Protein AF-A0A382M9N0-F1 (afdb_monomer_lite)

Secondary structure (DSSP, 8-state):
--GGGGS-TT-TT-EEEEEE-SSTTPPEEEEEHHHHHTTEEE-TT--EEE--------TTTS----

Structure (mmCIF, N/CA/C/O backbone):
data_AF-A0A382M9N0-F1
#
_entry.id   AF-A0A382M9N0-F1
#
loop_
_atom_site.group_PDB
_atom_site.id
_atom_site.type_symbol
_atom_site.label_atom_id
_atom_site.label_alt_id
_atom_site.label_comp_id
_atom_site.label_asym_id
_atom_site.label_entity_id
_atom_site.label_seq_id
_atom_site.pdbx_PDB_ins_code
_atom_site.Cartn_x
_atom_site.Cartn_y
_atom_site.Cartn_z
_atom_site.occupancy
_atom_site.B_iso_or_equiv
_atom_site.auth_seq_id
_atom_site.auth_comp_id
_atom_site.auth_asym_id
_atom_site.auth_atom_id
_atom_site.pdbx_PDB_model_num
ATOM 1 N N . MET A 1 1 ? -3.080 -14.134 -12.493 1.00 59.97 1 MET A N 1
ATOM 2 C CA . MET A 1 1 ? -3.195 -13.876 -11.042 1.00 59.97 1 MET A CA 1
ATOM 3 C C . MET A 1 1 ? -2.651 -12.482 -10.775 1.00 59.97 1 MET A C 1
ATOM 5 O O . MET A 1 1 ? -1.507 -12.232 -11.134 1.00 59.97 1 MET A O 1
ATOM 9 N N . GLY A 1 2 ? -3.480 -11.557 -10.286 1.00 71.81 2 GLY A N 1
ATOM 10 C CA . GLY A 1 2 ? -3.046 -10.191 -9.965 1.00 71.81 2 GLY A CA 1
ATOM 11 C C . GLY A 1 2 ? -2.289 -10.146 -8.635 1.00 71.81 2 GLY A C 1
ATOM 12 O O . GLY A 1 2 ? -2.458 -11.033 -7.811 1.00 71.81 2 GLY A O 1
ATOM 13 N N . LEU A 1 3 ? -1.479 -9.111 -8.399 1.00 75.69 3 LEU A N 1
ATOM 14 C CA . LEU A 1 3 ? -0.659 -8.973 -7.181 1.00 75.69 3 LEU A CA 1
ATOM 15 C C . LEU A 1 3 ? -1.461 -9.153 -5.875 1.00 75.69 3 LEU A C 1
ATOM 17 O O . LEU A 1 3 ? -0.953 -9.707 -4.908 1.00 75.69 3 LEU A O 1
ATOM 21 N N . LEU A 1 4 ? -2.715 -8.698 -5.857 1.00 79.75 4 LEU A N 1
ATOM 22 C CA . LEU A 1 4 ? -3.565 -8.730 -4.665 1.00 79.75 4 LEU A CA 1
ATOM 23 C C . LEU A 1 4 ? -4.231 -10.086 -4.417 1.00 79.75 4 LEU A C 1
ATOM 25 O O . LEU A 1 4 ? -4.709 -10.313 -3.313 1.00 79.75 4 LEU A O 1
ATOM 29 N N . SER A 1 5 ? -4.220 -11.002 -5.394 1.00 79.56 5 SER A N 1
ATOM 30 C CA . SER A 1 5 ? -4.779 -12.350 -5.220 1.00 79.56 5 SER A CA 1
ATOM 31 C C . SER A 1 5 ? -3.853 -13.288 -4.438 1.00 79.56 5 SER A C 1
ATOM 33 O O . SER A 1 5 ? -4.155 -14.468 -4.304 1.00 79.56 5 SER A O 1
ATOM 35 N N . TRP A 1 6 ? -2.686 -12.805 -4.002 1.00 80.75 6 TRP A N 1
ATOM 36 C CA . TRP A 1 6 ? -1.780 -13.531 -3.106 1.00 80.75 6 TRP A CA 1
ATOM 37 C C . TRP A 1 6 ? -2.109 -13.324 -1.628 1.00 80.75 6 TRP A C 1
ATOM 39 O O . TRP A 1 6 ? -1.624 -14.093 -0.805 1.00 80.75 6 TRP A O 1
ATOM 49 N N . PHE A 1 7 ? -2.922 -12.316 -1.310 1.00 83.00 7 PHE A N 1
ATOM 50 C CA . PHE A 1 7 ? -3.391 -12.050 0.044 1.00 83.00 7 PHE A CA 1
ATOM 51 C C . PHE A 1 7 ? -4.802 -12.597 0.209 1.00 83.00 7 PHE A C 1
ATOM 53 O O . PHE A 1 7 ? -5.637 -12.436 -0.687 1.00 83.00 7 PHE A O 1
ATOM 60 N N . LYS A 1 8 ? -5.071 -13.221 1.353 1.00 86.50 8 LYS A N 1
ATOM 61 C CA . LYS A 1 8 ? -6.428 -13.618 1.736 1.00 86.50 8 LYS A CA 1
ATOM 62 C C . LYS A 1 8 ? -7.271 -12.383 2.044 1.00 86.50 8 LYS A C 1
ATOM 64 O O . LYS A 1 8 ? -6.758 -11.274 2.213 1.00 86.50 8 LYS A O 1
ATOM 69 N N . ASP A 1 9 ? -8.585 -12.550 2.091 1.00 80.75 9 ASP A N 1
ATOM 70 C CA . ASP A 1 9 ? -9.493 -11.425 2.320 1.00 80.75 9 ASP A CA 1
ATOM 71 C C . ASP A 1 9 ? -9.346 -10.826 3.730 1.00 80.75 9 ASP A C 1
ATOM 73 O O . ASP A 1 9 ? -9.539 -9.627 3.891 1.00 80.75 9 ASP A O 1
ATOM 77 N N . ASP A 1 10 ? -8.908 -11.611 4.717 1.00 87.44 10 ASP A N 1
ATOM 78 C CA . ASP A 1 10 ? -8.712 -11.214 6.119 1.00 87.44 10 ASP A CA 1
ATOM 79 C C . ASP A 1 10 ? -7.332 -10.595 6.427 1.00 87.44 10 ASP A C 1
ATOM 81 O O . ASP A 1 10 ? -7.054 -10.200 7.560 1.00 87.44 10 ASP A O 1
ATOM 85 N N . GLU A 1 11 ? -6.465 -10.456 5.423 1.00 88.19 11 GLU A N 1
ATOM 86 C CA . GLU A 1 11 ? -5.073 -10.011 5.582 1.00 88.19 11 GLU A CA 1
ATOM 87 C C . GLU A 1 11 ? -4.868 -8.494 5.395 1.00 88.19 11 GLU A C 1
ATOM 89 O O . GLU A 1 11 ? -3.746 -8.026 5.185 1.00 88.19 11 GLU A O 1
ATOM 94 N N . ASP A 1 12 ? -5.929 -7.693 5.525 1.00 87.38 12 ASP A N 1
ATOM 95 C CA . ASP A 1 12 ? -5.885 -6.241 5.300 1.00 87.38 12 ASP A CA 1
ATOM 96 C C . ASP A 1 12 ? -4.899 -5.500 6.211 1.00 87.38 12 ASP A C 1
ATOM 98 O O . ASP A 1 12 ? -4.385 -4.456 5.822 1.00 87.38 12 ASP A O 1
ATOM 102 N N . SER A 1 13 ? -4.597 -6.036 7.397 1.00 87.06 13 SER A N 1
ATOM 103 C CA . SER A 1 13 ? -3.712 -5.407 8.390 1.00 87.06 13 SER A CA 1
ATOM 104 C C . SER A 1 13 ? -2.212 -5.591 8.120 1.00 87.06 13 SER A C 1
ATOM 106 O O . SER A 1 13 ? -1.388 -4.963 8.790 1.00 87.06 13 SER A O 1
ATOM 108 N N . ILE A 1 14 ? -1.826 -6.425 7.145 1.00 87.12 14 ILE A N 1
ATOM 109 C CA . ILE A 1 14 ? -0.414 -6.686 6.842 1.00 87.12 14 ILE A CA 1
ATOM 110 C C . ILE A 1 14 ? 0.244 -5.415 6.302 1.00 87.12 14 ILE A C 1
ATOM 112 O O . ILE A 1 14 ? -0.150 -4.888 5.263 1.00 87.12 14 ILE A O 1
ATOM 116 N N . VAL A 1 15 ? 1.299 -4.947 6.974 1.00 85.62 15 VAL A N 1
ATOM 117 C CA . VAL A 1 15 ? 2.097 -3.801 6.520 1.00 85.62 15 VAL A CA 1
ATOM 118 C C . VAL A 1 15 ? 3.018 -4.233 5.382 1.00 85.62 15 VAL A C 1
ATOM 120 O O . VAL A 1 15 ? 3.968 -4.985 5.584 1.00 85.62 15 VAL A O 1
ATOM 123 N N . VAL A 1 16 ? 2.768 -3.714 4.181 1.00 83.75 16 VAL A N 1
ATOM 124 C CA . VAL A 1 16 ? 3.571 -4.003 2.982 1.00 83.75 16 VAL A CA 1
ATOM 125 C C . VAL A 1 16 ? 4.765 -3.058 2.880 1.00 83.75 16 VAL A C 1
ATOM 127 O O . VAL A 1 16 ? 5.833 -3.427 2.388 1.00 83.75 16 VAL A O 1
ATOM 130 N N . LYS A 1 17 ? 4.599 -1.809 3.325 1.00 82.69 17 LYS A N 1
ATOM 131 C CA . LYS A 1 17 ? 5.644 -0.790 3.239 1.00 82.69 17 LYS A CA 1
ATOM 132 C C . LYS A 1 17 ? 5.427 0.309 4.265 1.00 82.69 17 LYS A C 1
ATOM 134 O O . L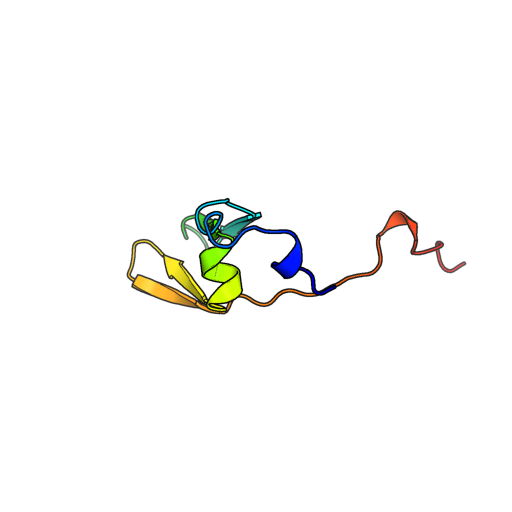YS A 1 17 ? 4.300 0.646 4.591 1.00 82.69 17 LYS A O 1
ATOM 139 N N . THR A 1 18 ? 6.507 0.943 4.698 1.00 82.00 18 THR A N 1
ATOM 140 C CA . THR A 1 18 ? 6.450 2.238 5.378 1.00 82.00 18 THR A CA 1
ATOM 141 C C . THR A 1 18 ? 6.874 3.340 4.408 1.00 82.00 18 THR A C 1
ATOM 143 O O . THR A 1 18 ? 7.890 3.241 3.714 1.00 82.00 18 THR A O 1
ATOM 146 N N . GLY A 1 19 ? 6.048 4.376 4.287 1.00 73.81 19 GLY A N 1
ATOM 147 C CA . GLY A 1 19 ? 6.290 5.532 3.428 1.00 73.81 19 GLY A CA 1
ATOM 148 C C . GLY A 1 19 ? 6.401 6.801 4.260 1.00 73.81 19 GLY A C 1
ATOM 149 O O . GLY A 1 19 ? 5.631 6.997 5.191 1.00 73.81 19 GLY A O 1
ATOM 150 N N . ARG A 1 20 ? 7.343 7.687 3.932 1.00 69.94 20 ARG A N 1
ATOM 151 C CA . ARG A 1 20 ? 7.390 9.032 4.517 1.00 69.94 20 ARG A CA 1
ATOM 152 C C . ARG A 1 20 ? 6.712 10.004 3.560 1.00 69.94 20 ARG A C 1
ATOM 154 O O . ARG A 1 20 ? 7.052 10.014 2.376 1.00 69.94 20 ARG A O 1
ATOM 161 N N . SER A 1 21 ? 5.782 10.818 4.059 1.00 65.88 21 SER A N 1
ATOM 162 C CA . SER A 1 21 ? 5.215 11.902 3.248 1.00 65.88 21 SER A CA 1
ATOM 163 C C . SER A 1 21 ? 6.321 12.888 2.842 1.00 65.88 21 SER A C 1
ATOM 165 O O . SER A 1 21 ? 7.313 13.055 3.561 1.00 65.88 21 SER A O 1
ATOM 167 N N . LYS A 1 22 ? 6.201 13.507 1.662 1.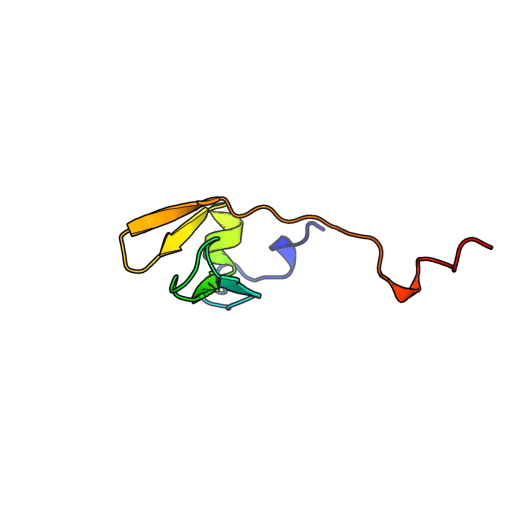00 66.62 22 LYS A N 1
ATOM 168 C CA . LYS A 1 22 ? 7.228 14.425 1.151 1.00 66.62 22 LYS A CA 1
ATOM 169 C C . LYS A 1 22 ? 7.277 15.676 2.038 1.00 66.62 22 LYS A C 1
ATOM 171 O O . LYS A 1 22 ? 6.321 16.440 2.088 1.00 66.62 22 LYS A O 1
ATOM 176 N N . GLY A 1 23 ? 8.400 15.886 2.725 1.00 62.41 23 GLY A N 1
ATOM 177 C CA . GLY A 1 23 ? 8.666 17.088 3.520 1.00 62.41 23 GLY A CA 1
ATOM 178 C C . GLY A 1 23 ? 9.482 16.809 4.792 1.00 62.41 23 GLY A C 1
ATOM 179 O O . GLY A 1 23 ? 9.396 15.712 5.353 1.00 62.41 23 GLY A O 1
ATOM 180 N N . PRO A 1 24 ? 10.292 17.773 5.264 1.00 67.12 24 PRO A N 1
ATOM 181 C CA . PRO A 1 24 ? 11.032 17.639 6.517 1.00 67.12 24 PRO A CA 1
ATOM 182 C C . PRO A 1 24 ? 10.071 17.472 7.704 1.00 67.12 24 PRO A C 1
ATOM 184 O O . PRO A 1 24 ? 9.021 18.105 7.765 1.00 67.12 24 PRO A O 1
ATOM 187 N N . GLY A 1 25 ? 10.411 16.579 8.638 1.00 69.31 25 GLY A N 1
ATOM 188 C CA . GLY A 1 25 ? 9.640 16.361 9.872 1.00 69.31 25 GLY A CA 1
ATOM 189 C C . GLY A 1 25 ? 8.336 15.567 9.723 1.00 69.31 25 GLY A C 1
ATOM 190 O O . GLY A 1 25 ? 7.717 15.248 10.731 1.00 69.31 25 GLY A O 1
ATOM 191 N N . LYS A 1 26 ? 7.925 15.184 8.506 1.00 69.69 26 LYS A N 1
ATOM 192 C CA . LYS A 1 26 ? 6.705 14.385 8.317 1.00 69.69 26 LYS A CA 1
ATOM 193 C C . LYS A 1 26 ? 6.884 12.957 8.856 1.00 69.69 26 LYS A C 1
ATOM 195 O O . LYS A 1 26 ? 7.949 12.368 8.614 1.00 69.69 26 LYS A O 1
ATOM 200 N N . PRO A 1 27 ? 5.886 12.401 9.566 1.00 73.00 27 PRO A N 1
ATOM 201 C CA . PRO A 1 27 ? 5.974 11.053 10.106 1.00 73.00 27 PRO A CA 1
ATOM 202 C C . PRO A 1 27 ? 5.872 9.999 9.009 1.00 73.00 27 PRO A C 1
ATOM 204 O O . PRO A 1 27 ? 5.325 10.228 7.926 1.00 73.00 27 PRO A O 1
ATOM 207 N N . SER A 1 28 ? 6.446 8.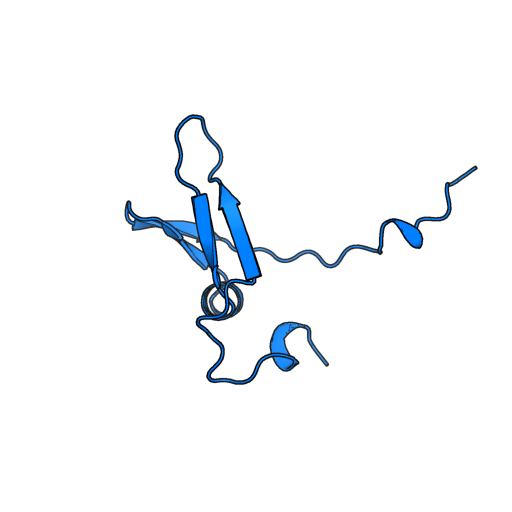838 9.304 1.00 79.19 28 SER A N 1
ATOM 208 C CA . SER A 1 28 ? 6.290 7.650 8.478 1.00 79.19 28 SER A CA 1
ATOM 209 C C . SER A 1 28 ? 4.898 7.066 8.685 1.00 79.19 28 SER A C 1
ATOM 211 O O . SER A 1 28 ? 4.429 6.949 9.813 1.00 79.19 28 SER A O 1
ATOM 213 N N . VAL A 1 29 ? 4.264 6.679 7.589 1.00 84.00 29 VAL A N 1
ATOM 214 C CA . VAL A 1 29 ? 2.947 6.052 7.552 1.00 84.00 29 VAL A CA 1
ATOM 215 C C . VAL A 1 29 ? 3.134 4.605 7.111 1.00 84.00 29 VAL A C 1
ATOM 217 O O . VAL A 1 29 ? 3.849 4.330 6.141 1.00 84.00 29 VAL A O 1
ATOM 220 N N . ALA A 1 30 ? 2.540 3.675 7.852 1.00 87.62 30 ALA A N 1
ATOM 221 C CA . ALA A 1 30 ? 2.461 2.282 7.440 1.00 87.62 30 ALA A CA 1
ATOM 222 C C . ALA A 1 30 ? 1.404 2.149 6.338 1.00 87.62 30 ALA A C 1
ATOM 224 O O . ALA A 1 30 ? 0.317 2.696 6.462 1.00 87.62 30 ALA A O 1
ATOM 225 N N . ILE A 1 31 ? 1.748 1.451 5.262 1.00 87.38 31 ILE A N 1
ATOM 226 C CA . ILE A 1 31 ? 0.861 1.145 4.142 1.00 87.38 31 ILE A CA 1
ATOM 227 C C . ILE A 1 31 ? 0.541 -0.338 4.234 1.00 87.38 31 ILE A C 1
ATOM 229 O O . ILE A 1 31 ? 1.441 -1.181 4.115 1.00 87.38 31 ILE A O 1
ATOM 233 N N . THR A 1 32 ? -0.728 -0.640 4.460 1.00 90.62 32 THR A N 1
ATOM 234 C CA . THR A 1 32 ? -1.235 -2.000 4.607 1.00 90.62 32 THR A CA 1
ATOM 235 C C . THR A 1 32 ? -1.753 -2.583 3.288 1.00 90.62 32 THR A C 1
ATOM 237 O O . THR A 1 32 ? -1.870 -1.878 2.280 1.00 90.62 32 THR A O 1
ATOM 240 N N . VAL A 1 33 ? -2.068 -3.880 3.273 1.00 87.19 33 VAL A N 1
ATOM 241 C CA . VAL A 1 33 ? -2.769 -4.525 2.148 1.00 87.19 33 VAL A CA 1
ATOM 242 C C . VAL A 1 33 ? -4.140 -3.881 1.927 1.00 87.19 33 VAL A C 1
ATOM 244 O O . VAL A 1 33 ? -4.501 -3.617 0.778 1.00 87.19 33 VAL A O 1
ATOM 247 N N . GLY A 1 34 ? -4.863 -3.554 3.002 1.00 87.50 34 GLY A N 1
ATOM 248 C CA . GLY A 1 34 ? -6.146 -2.854 2.924 1.00 87.50 34 GLY A CA 1
ATOM 249 C C . GLY A 1 34 ? -6.015 -1.466 2.292 1.00 87.50 34 GLY A C 1
ATOM 250 O O . GLY A 1 34 ? -6.783 -1.114 1.398 1.00 87.50 34 GLY A O 1
ATOM 251 N N . ASP A 1 35 ? -4.984 -0.704 2.666 1.00 88.44 35 ASP A N 1
ATOM 252 C CA . ASP A 1 35 ? -4.709 0.618 2.074 1.00 88.44 35 ASP A CA 1
ATOM 253 C C . ASP A 1 35 ? -4.393 0.524 0.577 1.00 88.44 35 ASP A C 1
ATOM 255 O O . ASP A 1 35 ? -4.810 1.363 -0.225 1.00 88.44 35 ASP A O 1
ATOM 259 N N . ILE A 1 36 ? -3.671 -0.526 0.181 1.00 87.62 36 ILE A N 1
ATOM 260 C CA . ILE A 1 36 ? -3.375 -0.823 -1.219 1.00 87.62 36 ILE A CA 1
ATOM 261 C C . ILE A 1 36 ? -4.655 -1.168 -1.991 1.00 87.62 36 ILE A C 1
ATOM 263 O O . ILE A 1 36 ? -4.840 -0.658 -3.096 1.00 87.62 36 ILE A O 1
ATOM 267 N N . ARG A 1 37 ? -5.540 -2.002 -1.427 1.00 86.88 37 ARG A N 1
ATOM 268 C CA . ARG A 1 37 ? -6.848 -2.334 -2.024 1.00 86.88 37 ARG A CA 1
ATOM 269 C C . ARG A 1 37 ? -7.723 -1.086 -2.178 1.00 86.88 37 ARG A C 1
ATOM 271 O O . ARG A 1 37 ? -8.343 -0.903 -3.221 1.00 86.88 37 ARG A O 1
ATOM 278 N N . ASN A 1 38 ? -7.703 -0.203 -1.181 1.00 87.81 38 ASN A N 1
ATOM 279 C CA . ASN A 1 38 ? -8.421 1.074 -1.181 1.00 87.81 38 ASN A CA 1
ATOM 280 C C . ASN A 1 38 ? -7.767 2.156 -2.060 1.00 87.81 38 ASN A C 1
ATOM 282 O O . ASN A 1 38 ? -8.362 3.213 -2.275 1.00 87.81 38 ASN A O 1
ATOM 286 N N . GLY A 1 39 ? -6.531 1.942 -2.524 1.00 87.75 39 GLY A N 1
ATOM 287 C CA . GLY A 1 39 ? -5.764 2.905 -3.317 1.00 87.75 39 GLY A CA 1
ATOM 288 C C . GLY A 1 39 ? -5.368 4.178 -2.561 1.00 87.75 39 GLY A C 1
A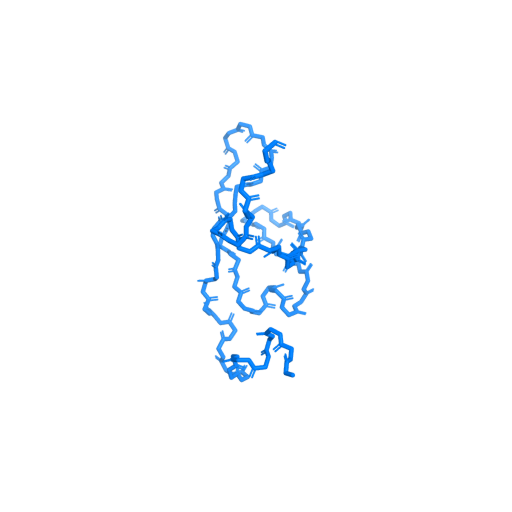TOM 289 O O . GLY A 1 39 ? -4.963 5.163 -3.180 1.00 87.75 39 GLY A O 1
ATOM 290 N N . SER A 1 40 ? -5.487 4.207 -1.231 1.00 88.38 40 SER A N 1
ATOM 291 C CA . SER A 1 40 ? -5.172 5.392 -0.431 1.00 88.38 40 SER A CA 1
ATOM 292 C C . SER A 1 40 ? -4.838 5.051 1.017 1.00 88.38 40 SER A C 1
ATOM 294 O O . SER A 1 40 ? -5.298 4.042 1.536 1.00 88.38 40 SER A O 1
ATOM 296 N N . VAL A 1 41 ? -4.052 5.914 1.663 1.00 89.06 41 VAL A N 1
ATOM 297 C CA . VAL A 1 41 ? -3.666 5.802 3.074 1.00 89.06 41 VAL A CA 1
ATOM 298 C C . VAL A 1 41 ? -3.761 7.166 3.754 1.00 89.06 41 VAL A C 1
ATOM 300 O O . VAL A 1 41 ? -3.354 8.182 3.182 1.00 89.06 41 VAL A O 1
ATOM 303 N N . SER A 1 42 ? -4.279 7.199 4.978 1.00 86.19 42 SER A N 1
ATOM 304 C CA . SER A 1 42 ? -4.388 8.424 5.777 1.00 86.19 42 SER A CA 1
ATOM 305 C C . SER A 1 42 ? -3.324 8.455 6.866 1.00 86.19 42 SER A C 1
ATOM 307 O O . SER A 1 42 ? -3.055 7.445 7.512 1.00 86.19 42 SER A O 1
ATOM 309 N N . ASP A 1 43 ? -2.711 9.616 7.083 1.00 81.75 43 ASP A N 1
ATOM 310 C CA . ASP A 1 43 ? -1.792 9.799 8.204 1.00 81.75 43 ASP A CA 1
ATOM 311 C C . ASP A 1 43 ? -2.520 10.186 9.508 1.00 81.75 43 ASP A C 1
ATOM 313 O O . ASP A 1 43 ? -3.716 10.468 9.528 1.00 81.75 43 ASP A O 1
ATOM 317 N N . HIS A 1 44 ? -1.771 10.232 10.613 1.00 79.00 44 HIS A N 1
ATOM 318 C CA . HIS A 1 44 ? -2.224 10.705 11.933 1.00 79.00 44 HIS A CA 1
ATOM 319 C C . HIS A 1 44 ? -2.872 12.109 11.954 1.00 79.00 44 HIS A C 1
ATOM 321 O O . HIS A 1 44 ? -3.561 12.434 12.915 1.00 79.00 44 HIS A O 1
ATOM 327 N N . SER A 1 45 ? -2.656 12.944 10.930 1.00 79.88 45 SER A N 1
ATOM 328 C CA . SER A 1 45 ? -3.273 14.271 10.793 1.00 79.88 45 SER A CA 1
ATOM 329 C C . SER A 1 45 ? -4.539 14.257 9.927 1.00 79.88 45 SER A C 1
ATOM 331 O O . SER A 1 45 ? -5.146 15.302 9.705 1.00 79.88 45 SER A O 1
ATOM 333 N N . GLY A 1 46 ? -4.945 13.081 9.437 1.00 80.44 46 GLY A N 1
ATOM 334 C CA . GLY A 1 46 ? -6.076 12.903 8.528 1.00 80.44 46 GLY A CA 1
ATOM 335 C C . GLY A 1 46 ? -5.749 13.222 7.067 1.00 80.44 46 GLY A C 1
ATOM 336 O O . GLY A 1 46 ? -6.651 13.225 6.229 1.00 80.44 46 GLY A O 1
ATOM 337 N N . TYR A 1 47 ? -4.482 13.482 6.731 1.00 82.06 47 TYR A N 1
ATOM 338 C CA . TYR A 1 47 ? -4.087 13.768 5.357 1.00 82.06 47 TYR A CA 1
ATOM 339 C C . TYR A 1 47 ? -4.084 12.482 4.528 1.00 82.06 47 TYR A C 1
ATOM 341 O O . TYR A 1 47 ? -3.387 11.516 4.853 1.00 82.06 47 TYR A O 1
ATOM 349 N N . LYS A 1 48 ? -4.856 12.487 3.437 1.00 83.25 48 LYS A N 1
ATOM 350 C CA . LYS A 1 48 ? -5.023 11.348 2.534 1.00 83.25 48 LYS A CA 1
ATOM 351 C C . LYS A 1 48 ? -3.956 11.371 1.441 1.00 83.25 48 LYS A C 1
ATOM 353 O O . LYS A 1 48 ? -3.860 12.327 0.678 1.00 83.25 48 LYS A O 1
ATOM 358 N N . ASN A 1 49 ? -3.181 10.298 1.348 1.00 82.19 49 ASN A N 1
ATOM 359 C CA . ASN A 1 49 ? -2.217 10.062 0.280 1.00 82.19 49 ASN A CA 1
ATOM 360 C C . ASN A 1 49 ? -2.756 8.979 -0.660 1.00 82.19 49 ASN A C 1
ATOM 362 O O . ASN A 1 49 ? -3.298 7.975 -0.200 1.00 82.19 49 ASN A O 1
ATOM 366 N N . GLU A 1 50 ? -2.569 9.147 -1.966 1.00 84.75 50 GLU A N 1
ATOM 367 C CA . GLU A 1 50 ? -2.837 8.087 -2.941 1.00 84.75 50 GLU A CA 1
ATOM 368 C C . GLU A 1 50 ? -1.739 7.018 -2.898 1.00 84.75 50 GLU A C 1
ATOM 370 O O . GLU A 1 50 ? -0.545 7.320 -2.789 1.00 84.75 50 GLU A O 1
ATOM 375 N N . VAL A 1 51 ? -2.144 5.754 -3.006 1.00 82.75 51 VAL A N 1
ATOM 376 C CA . VA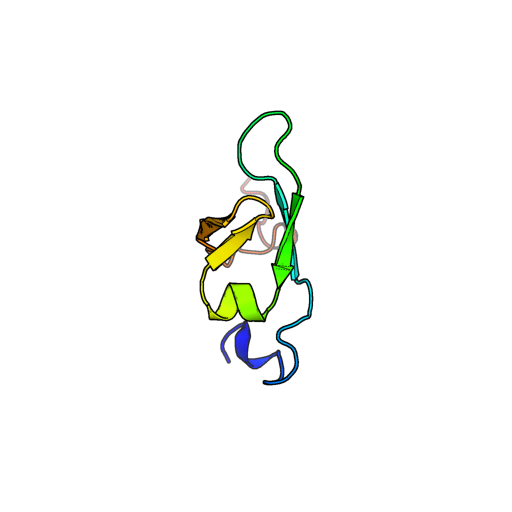L A 1 51 ? -1.237 4.607 -3.065 1.00 82.75 51 VAL A CA 1
ATOM 377 C C . VAL A 1 51 ? -1.184 4.110 -4.504 1.00 82.75 51 VAL A C 1
ATOM 379 O O . VAL A 1 51 ? -2.155 3.570 -5.023 1.00 82.75 51 VAL A O 1
ATOM 382 N N . VAL A 1 52 ? -0.022 4.265 -5.145 1.00 75.38 52 VAL A N 1
ATOM 383 C CA . VAL A 1 52 ? 0.221 3.787 -6.514 1.00 75.38 52 VAL A CA 1
ATOM 384 C C . VAL A 1 52 ? 1.321 2.729 -6.506 1.00 75.38 52 VAL A C 1
ATOM 386 O O . VAL A 1 52 ? 2.436 2.967 -6.033 1.00 75.38 52 VAL A O 1
ATOM 389 N N . LEU A 1 53 ? 1.011 1.551 -7.046 1.00 74.19 53 LEU A N 1
ATOM 390 C CA . LEU A 1 53 ? 1.947 0.439 -7.198 1.00 74.19 53 LEU A CA 1
ATOM 391 C C . LEU A 1 53 ? 2.475 0.383 -8.627 1.00 74.19 53 LEU A C 1
ATOM 393 O O . LEU A 1 53 ? 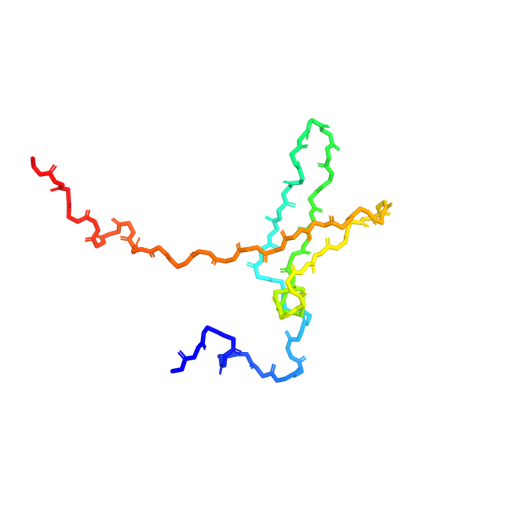1.715 0.266 -9.583 1.00 74.19 53 LEU A O 1
ATOM 397 N N . PHE A 1 54 ? 3.797 0.397 -8.761 1.00 72.94 54 PHE A N 1
ATOM 398 C CA . PHE A 1 54 ? 4.468 0.193 -10.038 1.00 72.94 54 PHE A CA 1
ATOM 399 C C . PHE A 1 54 ? 5.169 -1.159 -10.029 1.00 72.94 54 PHE A C 1
ATOM 401 O O . PHE A 1 54 ? 6.073 -1.396 -9.222 1.00 72.94 54 PHE A O 1
ATOM 408 N N . VAL A 1 55 ? 4.789 -2.036 -10.956 1.00 71.19 55 VAL A N 1
ATOM 409 C CA . VAL A 1 55 ? 5.571 -3.238 -11.241 1.00 71.19 55 VAL A CA 1
ATOM 410 C C . VAL A 1 55 ? 6.805 -2.799 -12.018 1.00 71.19 55 VAL A C 1
ATOM 412 O O . VAL A 1 55 ? 6.701 -2.182 -13.076 1.00 71.19 55 VAL A O 1
ATOM 415 N N . ARG A 1 56 ? 7.990 -3.093 -11.487 1.00 74.94 56 ARG A N 1
ATOM 416 C CA . ARG A 1 56 ? 9.254 -2.824 -12.176 1.00 74.94 56 ARG A CA 1
ATOM 417 C C . ARG A 1 56 ? 9.988 -4.128 -12.431 1.00 74.94 56 ARG A C 1
ATOM 419 O O . ARG A 1 56 ? 10.004 -4.995 -11.561 1.00 74.94 56 ARG A O 1
ATOM 426 N N . ALA A 1 57 ? 10.682 -4.210 -13.564 1.00 78.31 57 ALA A N 1
ATOM 427 C CA . ALA A 1 57 ? 11.647 -5.277 -13.798 1.00 78.31 57 ALA A CA 1
ATOM 428 C C . ALA A 1 57 ? 12.665 -5.324 -12.647 1.00 78.31 57 ALA A C 1
ATOM 430 O O . ALA A 1 57 ? 13.155 -4.269 -12.187 1.00 78.31 57 ALA A O 1
ATOM 431 N N . ASN A 1 58 ? 12.968 -6.543 -12.189 1.00 77.81 58 ASN A N 1
ATOM 432 C CA . ASN A 1 58 ? 13.959 -6.773 -11.150 1.00 77.81 58 ASN A CA 1
ATOM 433 C C . ASN A 1 58 ? 15.285 -6.137 -11.584 1.00 77.81 58 ASN A C 1
ATOM 435 O O . ASN A 1 58 ? 15.653 -6.165 -12.755 1.00 77.81 58 ASN A O 1
ATOM 439 N N . LYS A 1 59 ? 15.994 -5.505 -10.643 1.00 78.38 59 LYS A N 1
ATOM 440 C CA . LYS A 1 59 ? 17.277 -4.857 -10.933 1.00 78.38 59 LYS A CA 1
ATOM 441 C C . LYS A 1 59 ? 18.300 -5.869 -11.457 1.00 78.38 59 LYS A C 1
ATOM 443 O O . LYS A 1 59 ? 19.085 -5.494 -12.314 1.00 78.38 59 LYS A O 1
ATOM 448 N N . ALA A 1 60 ? 18.253 -7.114 -10.979 1.00 80.75 60 ALA A N 1
ATOM 449 C CA . ALA A 1 60 ? 19.122 -8.194 -11.447 1.00 80.75 60 ALA A CA 1
ATOM 450 C C . ALA A 1 60 ? 18.873 -8.565 -12.922 1.00 80.75 60 ALA A C 1
ATOM 452 O O . ALA A 1 60 ? 19.819 -8.847 -13.649 1.00 80.75 60 ALA A O 1
ATOM 453 N N . ASP A 1 61 ? 17.621 -8.474 -13.382 1.00 80.00 61 ASP A N 1
ATOM 454 C CA . ASP A 1 61 ? 17.236 -8.808 -14.762 1.00 80.00 61 ASP A CA 1
ATOM 455 C C . ASP A 1 61 ? 17.539 -7.675 -15.747 1.00 80.00 61 ASP A C 1
ATOM 457 O O . ASP A 1 61 ? 17.512 -7.858 -16.966 1.00 80.00 61 ASP A O 1
ATOM 461 N N . ARG A 1 62 ? 17.860 -6.482 -15.231 1.00 76.44 62 ARG A N 1
ATOM 462 C CA . ARG A 1 62 ? 18.416 -5.395 -16.033 1.00 76.44 62 ARG A CA 1
ATOM 463 C C . ARG A 1 62 ? 19.856 -5.774 -16.346 1.00 76.44 62 ARG A C 1
ATOM 465 O O . ARG A 1 62 ? 20.772 -5.280 -15.691 1.00 76.44 62 ARG A O 1
ATOM 472 N N . LYS A 1 63 ? 20.058 -6.662 -17.329 1.00 65.69 63 LYS A N 1
ATOM 473 C CA . LYS A 1 63 ? 21.374 -6.856 -17.949 1.00 65.69 63 LYS A CA 1
ATOM 474 C C . LYS A 1 63 ? 21.962 -5.468 -18.166 1.00 65.69 63 LYS A C 1
ATOM 476 O O . LYS A 1 63 ? 21.292 -4.620 -18.763 1.00 65.69 63 LYS A O 1
ATOM 481 N N . ALA A 1 64 ? 23.145 -5.231 -17.597 1.00 60.91 64 ALA A N 1
ATOM 482 C CA . ALA A 1 64 ? 23.892 -4.006 -17.815 1.00 60.91 64 ALA A CA 1
ATOM 483 C C . ALA A 1 64 ? 23.905 -3.778 -19.327 1.00 60.91 64 ALA A C 1
ATOM 485 O O . ALA A 1 64 ? 24.436 -4.608 -20.065 1.00 60.91 64 ALA A O 1
ATOM 486 N N . LYS A 1 65 ? 23.195 -2.747 -19.798 1.00 57.72 65 LYS A N 1
ATOM 487 C CA . LYS A 1 65 ? 23.324 -2.343 -21.192 1.00 57.72 65 LYS A CA 1
ATOM 488 C C . LYS A 1 65 ? 24.793 -1.952 -21.340 1.00 57.72 65 LYS A C 1
ATOM 490 O O . LYS A 1 65 ? 25.229 -1.050 -20.625 1.00 57.72 65 LYS A O 1
ATOM 495 N N . ALA A 1 66 ? 25.520 -2.735 -22.135 1.00 53.00 66 ALA A N 1
ATOM 496 C CA . ALA A 1 66 ? 26.859 -2.398 -22.594 1.00 53.00 66 ALA A CA 1
ATOM 497 C C . ALA A 1 66 ? 26.822 -1.067 -23.354 1.00 53.00 66 ALA A C 1
ATOM 499 O O . ALA A 1 66 ? 25.770 -0.793 -23.984 1.00 53.00 66 ALA A O 1
#

Radius of gyration: 15.03 Å; chains: 1; bounding box: 36×32×34 Å

pLDDT: mean 78.88, std 8.68, range [53.0, 90.62]

Foldseek 3Di:
DDPLVVDDPPQQAAFPDWDFDPDPPGDIDTQGSVCVVVQWDADPVRDIDGHDDDDDDDPVVPPPPD

Organism: NCBI:txid408172

Sequence (66 aa):
MGLLSWFKDDEDSIVVKTGRSKGPGKPSVAITVGDIRNGSVSDHSGYKNEVVLFVRANKADRKAKA